Protein AF-A0A8F7UWA7-F1 (afdb_monomer)

pLDDT: mean 85.49, std 6.76, range [67.94, 97.06]

Foldseek 3Di:
DDPVVVVVVCVVVVHDDPDDDPDDDDPCPDADPVDHPPCPPVPDDPDPPPDDDDDDDDD

Radius of gyration: 23.66 Å; Cα contacts (8 Å, |Δi|>4): 9; chains: 1; bounding box: 40×29×62 Å

Mean predicted aligned error: 10.69 Å

Solvent-accessible surface area (backbone atoms only — not comparable to full-atom values): 4469 Å² total; per-residue (Å²): 137,54,76,70,56,54,55,52,51,31,57,75,70,73,54,78,85,83,71,78,72,84,85,78,79,73,80,78,83,66,80,49,89,92,55,72,75,88,51,82,84,63,79,85,65,97,55,85,96,74,78,88,86,87,85,88,81,90,131

InterPro domains:
  IPR050900 Transposase IS3/IS150/IS904 [PTHR46889] (1-59)

Sequence (59 aa):
MSRYRAGRLMKYLNLSSCQPGKHQYKNARQAHTCLPNLLERQFAVPEPDRVWCGDITYI

Structure (mmCIF, N/CA/C/O backbone):
data_AF-A0A8F7UWA7-F1
#
_entry.id   AF-A0A8F7UWA7-F1
#
loop_
_atom_site.group_PDB
_atom_site.id
_atom_site.type_symbol
_atom_site.label_atom_id
_atom_site.label_alt_id
_atom_site.label_comp_id
_atom_site.label_asym_id
_atom_site.label_entity_id
_atom_site.label_seq_id
_atom_site.pdbx_PDB_ins_code
_atom_site.Cartn_x
_atom_site.Cartn_y
_atom_site.Cartn_z
_atom_site.occupancy
_atom_site.B_iso_or_equiv
_atom_site.auth_seq_id
_atom_site.auth_comp_id
_atom_site.auth_asym_id
_atom_site.auth_atom_id
_atom_site.pdbx_PDB_model_num
ATOM 1 N N . MET A 1 1 ? 15.186 -15.407 -25.949 1.00 67.94 1 MET A N 1
ATOM 2 C CA . MET A 1 1 ? 15.558 -14.000 -26.253 1.00 67.94 1 MET A CA 1
ATOM 3 C C . MET A 1 1 ? 16.281 -13.418 -25.043 1.00 67.94 1 MET A C 1
ATOM 5 O O . MET A 1 1 ? 15.755 -13.544 -23.950 1.00 67.94 1 MET A O 1
ATOM 9 N N . SER A 1 2 ? 17.482 -12.842 -25.183 1.00 92.12 2 SER A N 1
ATOM 10 C CA . SER A 1 2 ? 18.190 -12.227 -24.042 1.00 92.12 2 SER A CA 1
ATOM 11 C C . SER A 1 2 ? 17.769 -10.766 -23.842 1.00 92.12 2 SER A C 1
ATOM 13 O O . SER A 1 2 ? 17.433 -10.090 -24.818 1.00 92.12 2 SER A O 1
ATOM 15 N N . ARG A 1 3 ? 17.866 -10.244 -22.606 1.00 88.44 3 ARG A N 1
ATOM 16 C CA . ARG A 1 3 ? 17.587 -8.824 -22.286 1.00 88.44 3 ARG A CA 1
ATOM 17 C C . ARG A 1 3 ? 18.329 -7.840 -23.203 1.00 88.44 3 ARG A C 1
ATOM 19 O O . ARG A 1 3 ? 17.800 -6.801 -23.576 1.00 88.44 3 ARG A O 1
ATOM 26 N N . TYR A 1 4 ? 19.533 -8.214 -23.637 1.00 92.25 4 TYR A N 1
ATOM 27 C CA . TYR A 1 4 ? 20.368 -7.417 -24.536 1.00 92.25 4 TYR A CA 1
ATOM 28 C C . TYR A 1 4 ? 19.864 -7.402 -25.986 1.00 92.25 4 TYR A C 1
ATOM 30 O O . TYR A 1 4 ? 20.017 -6.399 -26.680 1.00 92.25 4 TYR A O 1
ATOM 38 N N . ARG A 1 5 ? 19.264 -8.499 -26.472 1.00 95.12 5 ARG A N 1
ATOM 39 C CA . ARG A 1 5 ? 18.632 -8.523 -27.803 1.00 95.12 5 ARG A CA 1
ATOM 40 C C . ARG A 1 5 ? 17.353 -7.687 -27.815 1.00 95.12 5 ARG A C 1
ATOM 42 O O . ARG A 1 5 ? 17.188 -6.889 -28.730 1.00 95.12 5 ARG A O 1
ATOM 49 N N . ALA A 1 6 ? 16.523 -7.800 -26.777 1.00 92.06 6 ALA A N 1
ATOM 50 C CA . ALA A 1 6 ? 15.318 -6.9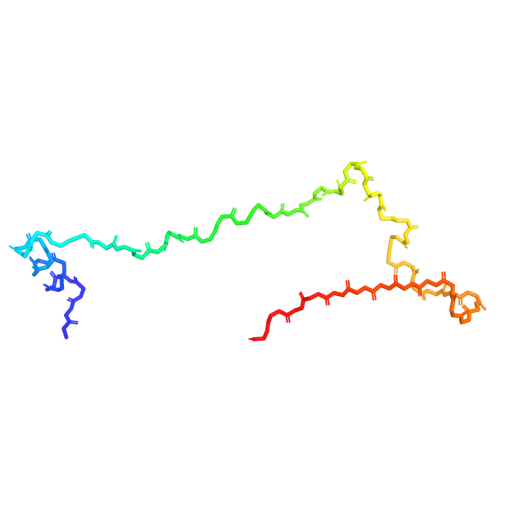82 -26.628 1.00 92.06 6 ALA A CA 1
ATOM 51 C C . ALA A 1 6 ? 15.650 -5.478 -26.594 1.00 92.06 6 ALA A C 1
ATOM 53 O O . ALA A 1 6 ? 15.104 -4.712 -27.381 1.00 92.06 6 ALA A O 1
ATOM 54 N N . GLY A 1 7 ? 16.633 -5.069 -25.780 1.00 92.81 7 GLY A N 1
ATOM 55 C CA . GLY A 1 7 ? 17.052 -3.665 -25.702 1.00 92.81 7 GLY A CA 1
ATOM 56 C C . GLY A 1 7 ? 17.599 -3.095 -27.018 1.00 92.81 7 GLY A C 1
ATOM 57 O O . GLY A 1 7 ? 17.352 -1.933 -27.329 1.00 92.81 7 GLY A O 1
ATOM 58 N N . ARG A 1 8 ? 18.308 -3.900 -27.828 1.00 95.25 8 ARG A N 1
ATOM 59 C CA . ARG A 1 8 ? 18.769 -3.467 -29.162 1.00 95.25 8 ARG A CA 1
ATOM 60 C C . ARG A 1 8 ? 17.615 -3.258 -30.141 1.00 95.25 8 ARG A C 1
ATOM 62 O O . ARG A 1 8 ? 17.629 -2.272 -30.867 1.00 95.25 8 ARG A O 1
ATOM 69 N N . LEU A 1 9 ? 16.624 -4.149 -30.137 1.00 95.75 9 LEU A N 1
ATOM 70 C CA . LEU A 1 9 ? 15.447 -4.031 -31.001 1.00 95.75 9 LEU A CA 1
ATOM 71 C C . LEU A 1 9 ? 14.581 -2.827 -30.627 1.00 95.75 9 LEU A C 1
ATOM 73 O O . LEU A 1 9 ? 14.167 -2.088 -31.510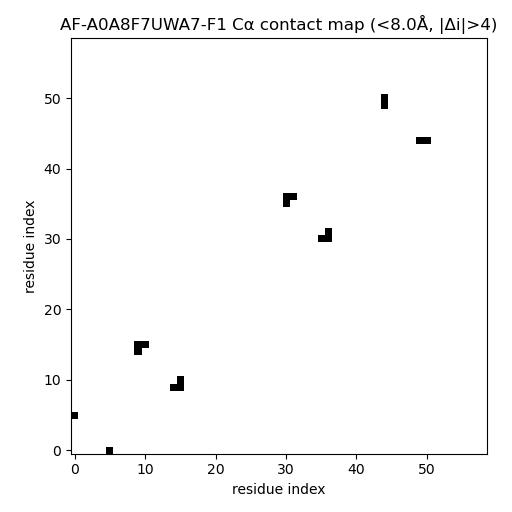 1.00 95.75 9 LEU A O 1
ATOM 77 N N . MET A 1 10 ? 14.371 -2.576 -29.332 1.00 95.56 10 MET A N 1
ATOM 78 C CA . MET A 1 10 ? 13.632 -1.394 -28.878 1.00 95.56 10 MET A CA 1
ATOM 79 C C . MET A 1 10 ? 14.300 -0.096 -29.338 1.00 95.56 10 MET A C 1
ATOM 81 O O . MET A 1 10 ? 13.624 0.778 -29.864 1.00 95.56 10 MET A O 1
ATOM 85 N N . LYS A 1 11 ? 15.633 0.001 -29.226 1.00 95.06 11 LYS A N 1
ATOM 86 C CA . LYS A 1 11 ? 16.388 1.152 -29.747 1.00 95.06 11 LYS A CA 1
ATOM 87 C C . LYS A 1 11 ? 16.255 1.299 -31.261 1.00 95.06 11 LYS A C 1
ATOM 89 O O . LYS A 1 11 ? 16.040 2.405 -31.736 1.00 95.06 11 LYS A O 1
ATOM 94 N N . TYR A 1 12 ? 16.369 0.198 -32.004 1.00 96.94 12 TYR A N 1
ATOM 95 C CA . TYR A 1 12 ? 16.231 0.204 -33.463 1.00 96.94 12 TYR A CA 1
ATOM 96 C C . TYR A 1 12 ? 14.844 0.684 -33.915 1.00 96.94 12 TYR A C 1
ATOM 98 O O . TYR A 1 12 ? 14.734 1.435 -34.875 1.00 96.94 12 TYR A O 1
ATOM 106 N N . LEU A 1 13 ? 13.797 0.291 -33.190 1.00 97.06 13 LEU A N 1
ATOM 107 C CA . LEU A 1 13 ? 12.410 0.674 -33.460 1.00 97.06 13 LEU A CA 1
ATOM 108 C C . LEU A 1 13 ? 12.004 2.008 -32.810 1.00 97.06 13 LEU A C 1
ATOM 110 O O . LEU A 1 13 ? 10.836 2.378 -32.866 1.00 97.06 13 LEU A O 1
ATOM 114 N N . ASN A 1 14 ? 12.945 2.716 -32.175 1.00 95.75 14 ASN A N 1
ATOM 115 C CA . ASN A 1 14 ? 12.708 3.955 -31.433 1.00 95.75 14 ASN A CA 1
ATOM 116 C C . ASN A 1 14 ? 11.597 3.842 -30.362 1.00 95.75 14 ASN A C 1
ATOM 118 O O . ASN A 1 14 ? 10.813 4.765 -30.145 1.00 95.75 14 ASN A O 1
ATOM 122 N N . LEU A 1 15 ? 11.522 2.687 -29.697 1.00 95.06 15 LEU A N 1
ATOM 123 C CA . LEU A 1 15 ? 10.550 2.383 -28.650 1.00 95.06 15 LEU A CA 1
ATOM 124 C C . LEU A 1 15 ? 11.139 2.648 -27.261 1.00 95.06 15 LEU A C 1
ATOM 126 O O . LEU A 1 15 ? 12.238 2.189 -26.934 1.00 95.06 15 LEU A O 1
ATOM 130 N N . SER A 1 16 ? 10.367 3.323 -26.413 1.00 90.94 16 SER A N 1
ATOM 131 C CA . SER A 1 16 ? 10.65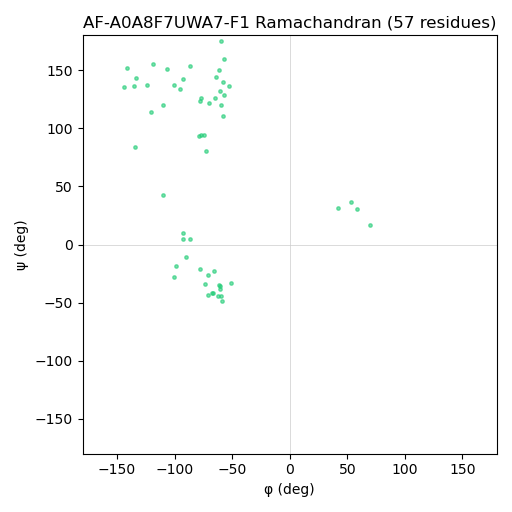7 3.513 -24.991 1.00 90.94 16 SER A CA 1
ATOM 132 C C . SER A 1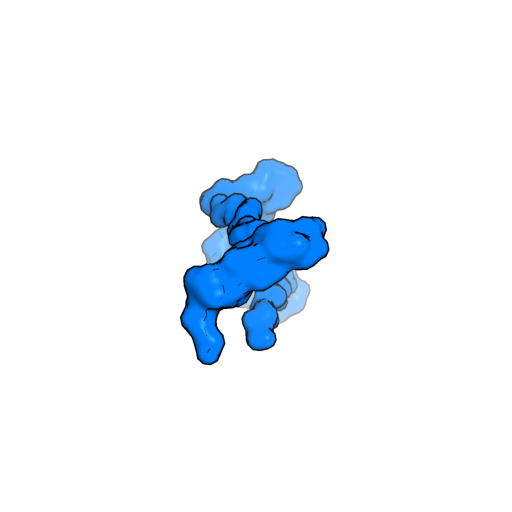 16 ? 9.735 2.647 -24.126 1.00 90.94 16 SER A C 1
ATOM 134 O O . SER A 1 16 ? 8.623 2.301 -24.520 1.00 90.94 16 SER A O 1
ATOM 136 N N . SER A 1 17 ? 10.210 2.241 -22.943 1.00 87.38 17 SER A N 1
ATOM 137 C CA . SER A 1 17 ? 9.368 1.511 -21.990 1.00 87.38 17 SER A CA 1
ATOM 138 C C . SER A 1 17 ? 8.426 2.481 -21.279 1.00 87.38 17 SER A C 1
ATOM 140 O O . SER A 1 17 ? 8.886 3.443 -20.669 1.00 87.38 17 SER A O 1
ATOM 142 N N . CYS A 1 18 ? 7.126 2.192 -21.313 1.00 89.50 18 CYS A N 1
ATOM 143 C CA . CYS A 1 18 ? 6.106 2.885 -20.521 1.00 89.50 18 CYS A CA 1
ATOM 144 C C . CYS A 1 18 ? 5.826 2.180 -19.186 1.00 89.50 18 CYS A C 1
ATOM 146 O O . CYS A 1 18 ? 4.840 2.492 -18.521 1.00 89.50 18 CYS A O 1
ATOM 148 N N . GLN A 1 19 ? 6.640 1.187 -18.810 1.00 88.12 19 GLN A N 1
ATOM 149 C CA . GLN A 1 19 ? 6.442 0.490 -17.547 1.00 88.12 19 GLN A CA 1
ATOM 150 C C . GLN A 1 19 ? 6.561 1.488 -16.391 1.00 88.12 19 GLN A C 1
ATOM 152 O O . GLN A 1 19 ? 7.526 2.260 -16.356 1.00 88.12 19 GLN A O 1
ATOM 157 N N . PRO A 1 20 ? 5.615 1.474 -15.438 1.00 85.62 20 PRO A N 1
ATOM 158 C CA . PRO A 1 20 ? 5.741 2.292 -14.249 1.00 85.62 20 PRO A CA 1
ATOM 159 C C . PRO A 1 20 ? 7.040 1.925 -13.528 1.00 85.62 20 PRO A C 1
ATOM 161 O O . PRO A 1 20 ? 7.439 0.758 -13.465 1.00 85.62 20 PRO A O 1
ATOM 164 N N . GLY A 1 21 ? 7.722 2.946 -13.011 1.00 85.56 21 GLY A N 1
ATOM 165 C CA . GLY A 1 21 ? 8.907 2.747 -12.188 1.00 85.56 21 GLY A CA 1
ATOM 166 C C . GLY A 1 21 ? 8.588 1.928 -10.935 1.00 85.56 21 GLY A C 1
ATOM 167 O O . GLY A 1 21 ? 7.434 1.615 -10.635 1.00 85.56 21 GLY A O 1
ATOM 168 N N . LYS A 1 22 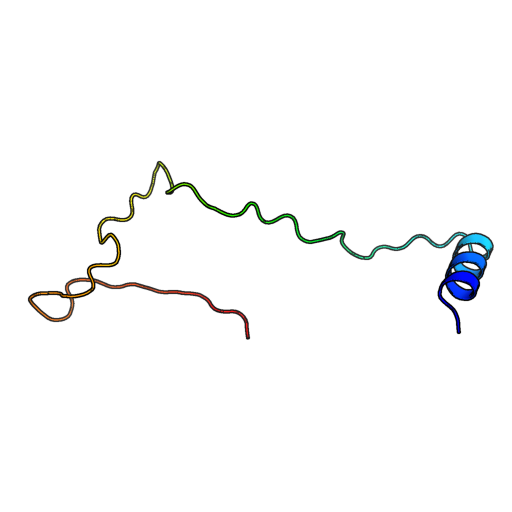? 9.627 1.598 -10.164 1.00 84.38 22 LYS A N 1
ATOM 169 C CA . LYS A 1 22 ? 9.424 0.962 -8.858 1.00 84.38 22 LYS A CA 1
ATOM 170 C C . LYS A 1 22 ? 8.461 1.798 -8.022 1.00 84.38 22 LYS A C 1
ATOM 172 O O . LYS A 1 22 ? 8.586 3.022 -7.977 1.00 84.38 22 LYS A O 1
ATOM 177 N N . HIS A 1 23 ? 7.535 1.115 -7.359 1.00 81.25 23 HIS A N 1
ATOM 178 C CA . HIS A 1 23 ? 6.588 1.755 -6.464 1.00 81.25 23 HIS A CA 1
ATOM 179 C C . HIS A 1 23 ? 7.339 2.531 -5.367 1.00 81.25 23 HIS A C 1
ATOM 181 O O . HIS A 1 23 ? 8.244 1.985 -4.736 1.00 81.25 23 HIS A O 1
ATOM 187 N N . GLN A 1 24 ? 6.996 3.809 -5.180 1.00 78.69 24 GLN A N 1
ATOM 188 C CA . GLN A 1 24 ? 7.611 4.699 -4.190 1.00 78.69 24 GLN A CA 1
AT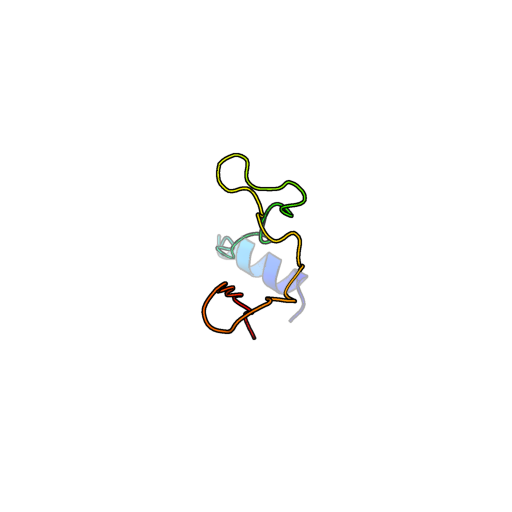OM 189 C C . GLN A 1 24 ? 6.654 5.044 -3.038 1.00 78.69 24 GLN A C 1
ATOM 191 O O . GLN A 1 24 ? 6.588 6.199 -2.613 1.00 78.69 24 GLN A O 1
ATOM 196 N N . TYR A 1 25 ? 5.895 4.077 -2.509 1.00 78.50 25 TYR A N 1
ATOM 197 C CA . TYR A 1 25 ? 5.224 4.293 -1.227 1.00 78.50 25 TYR A CA 1
ATOM 198 C C . TYR A 1 25 ? 6.299 4.578 -0.179 1.00 78.50 25 TYR A C 1
ATOM 200 O O . TYR A 1 25 ? 7.196 3.770 0.070 1.00 78.50 25 TYR A O 1
ATOM 208 N N . LYS A 1 26 ? 6.217 5.755 0.444 1.00 75.38 26 LYS A N 1
ATOM 209 C CA . LYS A 1 26 ? 7.012 6.037 1.633 1.00 75.38 26 LYS A CA 1
ATOM 210 C C . LYS A 1 26 ? 6.535 5.083 2.720 1.00 75.38 26 LYS A C 1
ATOM 212 O O . LYS A 1 26 ? 5.346 5.051 3.024 1.00 75.38 26 LYS A O 1
ATOM 217 N N . ASN A 1 27 ? 7.459 4.333 3.316 1.00 73.88 27 ASN A N 1
ATOM 218 C CA . ASN A 1 27 ? 7.158 3.585 4.530 1.00 73.88 27 ASN A CA 1
ATOM 219 C C . ASN A 1 27 ? 6.673 4.580 5.591 1.00 73.88 27 ASN A C 1
ATOM 221 O O . ASN A 1 27 ? 7.459 5.401 6.073 1.00 73.88 27 ASN A O 1
ATOM 225 N N . ALA A 1 28 ? 5.387 4.522 5.929 1.00 73.12 28 ALA A N 1
ATOM 226 C CA . ALA A 1 28 ? 4.781 5.361 6.951 1.00 73.12 28 ALA A CA 1
ATOM 227 C C . ALA A 1 28 ? 5.248 4.880 8.333 1.00 73.12 28 ALA A C 1
ATOM 229 O O . ALA A 1 28 ? 4.578 4.108 9.008 1.00 73.12 28 ALA A O 1
ATOM 230 N N . ARG A 1 29 ? 6.458 5.292 8.728 1.00 74.00 29 ARG A N 1
ATOM 231 C CA . ARG A 1 29 ? 6.992 5.048 10.078 1.00 74.00 29 ARG A CA 1
ATOM 232 C C . ARG A 1 29 ? 6.413 6.011 11.111 1.00 74.00 29 ARG A C 1
ATOM 234 O O . ARG A 1 29 ? 6.476 5.730 12.300 1.00 74.00 29 ARG A O 1
ATOM 241 N N . GLN A 1 30 ? 5.893 7.147 10.657 1.00 77.88 30 GLN A N 1
ATOM 242 C CA . GLN A 1 30 ? 5.355 8.191 11.514 1.00 77.88 30 GLN A CA 1
ATOM 243 C C . GLN A 1 30 ? 3.831 8.107 11.554 1.00 77.88 30 GLN A C 1
ATOM 245 O O . GLN A 1 30 ? 3.189 7.916 10.520 1.00 77.88 30 GLN A O 1
ATOM 250 N N . ALA A 1 31 ? 3.270 8.257 12.754 1.00 78.56 31 ALA A N 1
ATOM 251 C CA . ALA A 1 31 ? 1.833 8.370 12.941 1.00 78.56 31 ALA A CA 1
ATOM 252 C C . ALA A 1 31 ? 1.287 9.606 12.213 1.00 78.56 31 ALA A C 1
ATOM 254 O O . ALA A 1 31 ? 1.974 10.618 12.055 1.00 78.56 31 ALA A O 1
ATOM 255 N N . HIS A 1 32 ? 0.036 9.518 11.774 1.00 78.00 32 HIS A N 1
ATOM 256 C CA . HIS A 1 32 ? -0.617 10.609 11.072 1.00 78.00 32 HIS A CA 1
ATOM 257 C C . HIS A 1 32 ? -0.898 11.766 12.045 1.00 78.00 32 HIS A C 1
ATOM 259 O O . HIS A 1 32 ? -1.606 11.588 13.032 1.00 78.00 32 HIS A O 1
ATOM 265 N N . THR A 1 33 ? -0.369 12.965 11.776 1.00 79.06 33 THR A N 1
ATOM 266 C CA . THR A 1 33 ? -0.457 14.110 12.707 1.00 79.06 33 THR A CA 1
ATOM 267 C C . THR A 1 33 ? -1.898 14.523 13.012 1.00 79.06 33 THR A C 1
ATOM 269 O O . THR A 1 33 ? -2.203 14.904 14.136 1.00 79.06 33 THR A O 1
ATOM 272 N N . CYS A 1 34 ? -2.795 14.422 12.029 1.00 81.31 34 CYS A N 1
ATOM 273 C CA . CYS A 1 34 ? -4.202 14.790 12.199 1.00 81.31 34 CYS A CA 1
ATOM 274 C C . CYS A 1 34 ? -5.089 13.625 12.665 1.00 81.31 34 CYS A C 1
ATOM 276 O O . CYS A 1 34 ? -6.248 13.849 12.990 1.00 81.31 34 CYS A O 1
ATOM 278 N N . LEU A 1 35 ? -4.579 12.387 12.650 1.00 80.88 35 LEU A N 1
ATOM 279 C CA . LEU A 1 35 ? -5.330 11.193 13.047 1.00 80.88 35 LEU A CA 1
ATOM 280 C C . LEU A 1 35 ? -4.446 10.335 13.961 1.00 80.88 35 LEU A C 1
ATOM 282 O O . LEU A 1 35 ? -3.765 9.424 13.479 1.00 80.88 35 LEU A O 1
ATOM 286 N N . PRO A 1 36 ? -4.411 10.642 15.268 1.00 80.75 36 PRO A N 1
ATOM 287 C CA . PRO A 1 36 ? -3.659 9.838 16.216 1.00 80.75 36 PRO A CA 1
ATOM 288 C C . PRO A 1 36 ? -4.251 8.425 16.308 1.00 80.75 36 PRO A C 1
ATOM 290 O O . PRO A 1 36 ? -5.466 8.234 16.245 1.00 80.75 36 PRO A O 1
ATOM 293 N N . ASN A 1 37 ? -3.387 7.423 16.486 1.00 83.56 37 ASN A N 1
ATOM 294 C CA . ASN A 1 37 ? -3.825 6.066 16.805 1.00 83.56 37 ASN A CA 1
ATOM 295 C C . ASN A 1 37 ? -4.274 6.019 18.271 1.00 83.56 37 ASN A C 1
ATOM 297 O O . ASN A 1 37 ? -3.451 5.825 19.157 1.00 83.56 37 ASN A O 1
ATOM 301 N N . LEU A 1 38 ? -5.574 6.194 18.510 1.00 84.75 38 LEU A N 1
ATOM 302 C CA . LEU A 1 38 ? -6.153 6.247 19.858 1.00 84.75 38 LEU A CA 1
ATOM 303 C C . LEU A 1 38 ? -6.055 4.924 20.626 1.00 84.75 38 LEU A C 1
ATOM 305 O O . LEU A 1 38 ? -6.139 4.922 21.848 1.00 84.75 38 LEU A O 1
ATOM 309 N N . LEU A 1 39 ? -5.929 3.808 19.910 1.00 84.69 39 LEU A N 1
ATOM 310 C CA . LEU A 1 39 ? -5.983 2.473 20.494 1.00 84.69 39 LEU A CA 1
ATOM 311 C C . LEU A 1 39 ? -4.610 1.880 20.738 1.00 84.69 39 LEU A C 1
ATOM 313 O O . LEU A 1 39 ? -4.551 0.868 21.403 1.00 84.69 39 LEU A O 1
ATOM 317 N N . GLU A 1 40 ? -3.549 2.386 20.106 1.00 84.62 40 GLU A 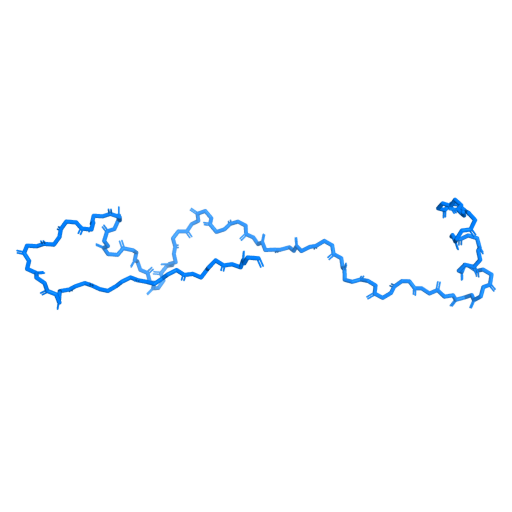N 1
ATOM 318 C CA . GLU A 1 40 ? -2.180 1.843 20.173 1.00 84.62 40 GLU A CA 1
ATOM 319 C C . GLU A 1 40 ? -2.073 0.300 20.106 1.00 84.62 40 GLU A C 1
ATOM 321 O O . GLU A 1 40 ? -1.135 -0.298 20.628 1.00 84.62 40 GLU A O 1
ATOM 326 N N . ARG A 1 41 ? -2.999 -0.360 19.390 1.00 82.38 41 ARG A N 1
ATOM 327 C CA . ARG A 1 41 ? -3.148 -1.832 19.301 1.00 82.38 41 ARG A CA 1
ATOM 328 C C . ARG A 1 41 ? -3.648 -2.534 20.578 1.00 82.38 41 ARG A C 1
ATOM 330 O O . ARG A 1 41 ? -3.549 -3.754 20.681 1.00 82.38 41 ARG A O 1
ATOM 337 N N . GLN A 1 42 ? -4.229 -1.813 21.530 1.00 85.62 42 GLN A N 1
ATOM 338 C CA . GLN A 1 42 ? -5.045 -2.363 22.609 1.00 85.62 42 GLN A CA 1
ATOM 339 C C . GLN A 1 42 ? -6.454 -2.678 22.094 1.00 85.62 42 GLN A C 1
ATOM 341 O O . GLN A 1 42 ? -7.348 -1.840 22.085 1.00 85.62 42 GLN A O 1
ATOM 346 N N . PHE A 1 43 ? -6.650 -3.924 21.667 1.00 84.56 43 PHE A N 1
ATOM 347 C CA . PHE A 1 43 ? -7.949 -4.423 21.196 1.00 84.56 43 PHE A CA 1
ATOM 348 C C . PHE A 1 43 ? -8.781 -5.0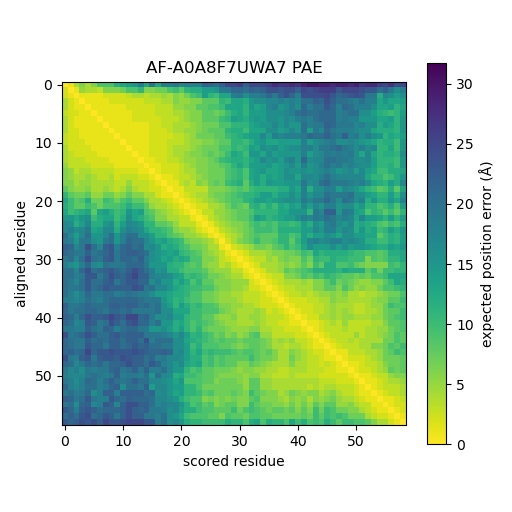95 22.300 1.00 84.56 43 PHE A C 1
ATOM 350 O O . PHE A 1 43 ? -9.854 -5.628 22.032 1.00 84.56 43 PHE A O 1
ATOM 357 N N . ALA A 1 44 ? -8.296 -5.071 23.545 1.00 88.50 44 ALA A N 1
ATOM 358 C CA . ALA A 1 44 ? -9.045 -5.532 24.705 1.00 88.50 44 ALA A CA 1
ATOM 359 C C . ALA A 1 44 ? -10.071 -4.462 25.101 1.00 88.50 44 ALA A C 1
ATOM 361 O O . ALA A 1 44 ? -9.754 -3.513 25.816 1.00 88.50 44 ALA A O 1
ATOM 362 N N . VAL A 1 45 ? -11.294 -4.603 24.593 1.00 87.31 45 VAL A N 1
ATOM 363 C CA . VAL A 1 45 ? -12.416 -3.723 24.932 1.00 87.31 45 VAL A CA 1
ATOM 364 C C . VAL A 1 45 ? -13.229 -4.299 26.096 1.00 87.31 45 VAL A C 1
ATOM 366 O O . VAL A 1 45 ? -13.406 -5.515 26.162 1.00 87.31 45 VAL A O 1
ATOM 369 N N . PRO A 1 46 ? -13.727 -3.457 27.022 1.00 88.31 46 PRO A N 1
ATOM 370 C CA . PRO A 1 46 ? -14.511 -3.917 28.171 1.00 88.31 46 PRO A CA 1
ATOM 371 C C . PRO A 1 46 ? -15.906 -4.422 27.778 1.00 88.31 46 PRO A C 1
ATOM 373 O O . PRO A 1 46 ? -16.477 -5.253 28.477 1.00 88.31 46 PRO A O 1
ATOM 376 N N . GLU A 1 47 ? -16.450 -3.927 26.665 1.00 91.88 47 GLU A N 1
ATOM 377 C CA . GLU A 1 47 ? -17.781 -4.257 26.157 1.00 91.88 47 GLU A CA 1
ATOM 378 C C . GLU A 1 47 ? -17.745 -4.374 24.621 1.00 91.88 47 GLU A C 1
ATOM 380 O O . GLU A 1 47 ? -16.929 -3.695 23.982 1.00 91.88 47 GLU A O 1
ATOM 385 N N . PRO A 1 48 ? -18.626 -5.194 24.014 1.00 90.19 48 PRO A N 1
ATOM 386 C CA . PRO A 1 48 ? -18.827 -5.223 22.565 1.00 90.19 48 PRO A CA 1
ATOM 387 C C . PRO A 1 48 ? -19.220 -3.849 21.994 1.00 90.19 48 PRO A C 1
ATOM 389 O O . PRO A 1 48 ? -19.706 -2.983 22.717 1.00 90.19 48 PRO A O 1
ATOM 392 N N . ASP A 1 49 ? -19.018 -3.653 20.687 1.00 87.19 49 ASP A N 1
ATOM 393 C CA . ASP A 1 49 ? -19.476 -2.465 19.938 1.00 87.19 49 ASP A CA 1
ATOM 394 C C . ASP A 1 49 ? -18.948 -1.111 20.455 1.00 87.19 49 ASP A C 1
ATOM 396 O O . ASP A 1 49 ? -19.595 -0.070 20.339 1.00 87.19 49 ASP A O 1
ATOM 400 N N . ARG A 1 50 ? -17.741 -1.107 21.032 1.00 87.31 50 ARG A N 1
ATOM 401 C CA . ARG A 1 50 ? -17.056 0.114 21.497 1.00 87.31 50 ARG A CA 1
ATOM 402 C C . ARG A 1 50 ? -15.986 0.624 20.541 1.00 87.31 50 ARG A C 1
ATOM 404 O O . ARG A 1 50 ? -15.674 1.813 20.550 1.00 87.31 50 ARG A O 1
ATOM 411 N N . VAL A 1 51 ? -15.388 -0.272 19.762 1.00 87.12 51 VAL A N 1
ATOM 412 C CA . VAL A 1 51 ? -14.227 0.015 18.919 1.00 87.12 51 VAL A CA 1
ATOM 413 C C . VAL A 1 51 ? -14.335 -0.768 17.618 1.00 87.12 51 VAL A C 1
ATOM 415 O O . VAL A 1 51 ? -14.591 -1.969 17.639 1.00 87.12 51 VAL A O 1
ATOM 418 N N . TRP A 1 52 ? -14.056 -0.100 16.499 1.00 85.00 52 TRP A N 1
ATOM 419 C CA . TRP A 1 52 ? -13.951 -0.718 15.179 1.00 85.00 52 TRP A CA 1
ATOM 420 C C . TRP A 1 52 ? -12.585 -0.403 14.567 1.00 85.00 52 TRP A C 1
ATOM 422 O O . TRP A 1 52 ? -12.104 0.727 14.645 1.00 85.00 52 TRP A O 1
ATOM 432 N N . CYS A 1 53 ? -11.957 -1.406 13.957 1.00 84.19 53 CYS A N 1
ATOM 433 C CA . CYS A 1 53 ? -10.705 -1.282 13.216 1.00 84.19 53 CYS A CA 1
ATOM 434 C C . CYS A 1 53 ? -10.857 -2.024 11.884 1.00 84.19 53 CYS A C 1
ATOM 436 O O . CYS A 1 53 ? -11.509 -3.066 11.840 1.00 84.19 53 CYS A O 1
ATOM 438 N N . GLY A 1 54 ? -10.274 -1.491 10.811 1.00 83.81 54 GLY A N 1
ATOM 439 C CA . GLY A 1 54 ? -10.256 -2.130 9.497 1.00 83.81 54 GLY A CA 1
ATOM 440 C C . GLY A 1 54 ? -8.864 -2.052 8.884 1.00 83.81 54 GLY A C 1
ATOM 441 O O . GLY A 1 54 ? -8.219 -1.003 8.950 1.00 83.81 54 GLY A O 1
ATOM 442 N N . ASP A 1 55 ? -8.408 -3.152 8.291 1.00 82.50 55 ASP A N 1
ATOM 443 C CA . ASP A 1 55 ? -7.186 -3.220 7.500 1.00 82.50 55 ASP A CA 1
ATOM 444 C C . ASP A 1 55 ? -7.497 -3.634 6.054 1.00 82.50 55 ASP A C 1
ATOM 446 O O . ASP A 1 55 ? -8.534 -4.220 5.748 1.00 82.50 55 ASP A O 1
ATOM 450 N N . ILE A 1 56 ? -6.610 -3.262 5.133 1.00 82.81 56 ILE A N 1
ATOM 451 C CA . ILE A 1 56 ? -6.697 -3.674 3.732 1.00 82.81 56 ILE A CA 1
ATOM 452 C C . ILE A 1 56 ? -5.415 -4.421 3.414 1.00 82.81 56 ILE A C 1
ATOM 454 O O . ILE A 1 56 ? -4.333 -3.832 3.391 1.00 82.81 56 ILE A O 1
ATOM 458 N N . THR A 1 57 ? -5.558 -5.712 3.137 1.00 83.62 57 THR A N 1
ATOM 459 C CA . THR A 1 57 ? -4.475 -6.554 2.640 1.00 83.62 57 THR A CA 1
ATOM 460 C C . 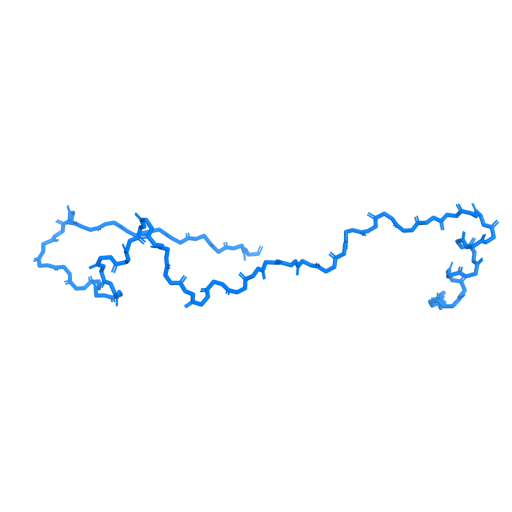THR A 1 57 ? -4.769 -6.911 1.187 1.00 83.62 57 THR A C 1
ATOM 462 O O . THR A 1 57 ? -5.803 -7.500 0.883 1.00 83.62 57 THR A O 1
ATOM 465 N N . TYR A 1 58 ? -3.866 -6.532 0.283 1.00 79.06 58 TYR A N 1
ATOM 466 C CA . TYR A 1 58 ? -3.895 -7.007 -1.100 1.00 79.06 58 TYR A CA 1
ATOM 467 C C . TYR A 1 58 ? -3.331 -8.437 -1.124 1.00 79.06 58 TYR A C 1
ATOM 469 O O . TYR A 1 58 ? -2.220 -8.645 -0.632 1.00 79.06 58 TYR A O 1
ATOM 477 N N . ILE A 1 59 ? -4.102 -9.398 -1.646 1.00 74.94 59 ILE A N 1
ATOM 478 C CA . ILE A 1 59 ? -3.682 -10.796 -1.871 1.00 74.94 59 ILE A CA 1
ATOM 479 C C . ILE A 1 59 ? -3.115 -10.930 -3.283 1.00 74.94 59 ILE A C 1
ATOM 481 O O . ILE A 1 59 ? -3.746 -10.373 -4.212 1.00 74.94 59 ILE A O 1
#

Organism: NCBI:txid59202

Secondary structure (DSSP, 8-state):
--HHHHHHHHHHTT-------S-------SPBTTB--TTTT----SSTTS---------